Protein AF-A0A2G6FWQ9-F1 (afdb_monomer_lite)

Secondary structure (DSSP, 8-state):
-HHHHTT--HHHHHHHHHTT--SSHHHHHHHHHHHHHHHHHHHHHHHHHS--EEEEEEETTEEEEEEHHHHTTSS--TT-EEEEEEEEE-TT---S-BPPPEEESSSEEESTTSPPP-SS--EEEEEEEEESSS-BPPPEEEEEEGGGTEEEEEE-

Foldseek 3Di:
DLVVLLVDDLVNQLVVLVVVVDPDVVVSVVSSVVSVVVSLVSNVVVCQQPFQWDPWAQDPQKIATDRSCCVSVVDVLPPKKKKKWKFFAAPVRDGDDIDDIDIDSHRMDRRVPPDDYDPRRQKMKMWMWMDDPPDTHDIKIWIARVVVSDTDDIDD

pLDDT: mean 92.95, std 4.21, range [68.44, 97.94]

Radius of gyration: 19.63 Å; chains: 1; bounding box: 46×33×55 Å

Structure (mmCIF, N/CA/C/O backbone):
data_AF-A0A2G6FWQ9-F1
#
_entry.id   AF-A0A2G6FWQ9-F1
#
loop_
_atom_site.group_PDB
_atom_site.id
_atom_site.type_symbol
_atom_site.label_atom_id
_atom_site.label_alt_id
_atom_site.label_comp_id
_atom_site.label_asym_id
_atom_site.label_entity_id
_atom_site.label_seq_id
_atom_site.pdbx_PDB_ins_code
_atom_site.Cartn_x
_atom_site.Cartn_y
_atom_site.Cartn_z
_atom_site.occupancy
_atom_site.B_iso_or_equiv
_atom_site.auth_seq_id
_atom_site.auth_comp_id
_atom_site.auth_asym_id
_atom_site.auth_atom_id
_atom_site.pdbx_PDB_model_num
ATOM 1 N N . ALA A 1 1 ? 2.096 -5.400 12.001 1.00 68.44 1 ALA A N 1
ATOM 2 C CA . ALA A 1 1 ? 1.196 -4.867 13.048 1.00 68.44 1 ALA A CA 1
ATOM 3 C C . ALA A 1 1 ? 0.330 -3.696 12.561 1.00 68.44 1 ALA A C 1
ATOM 5 O O . ALA A 1 1 ? -0.880 -3.857 12.510 1.00 68.44 1 ALA A O 1
ATOM 6 N N . ALA A 1 2 ? 0.901 -2.556 12.139 1.00 83.94 2 ALA A N 1
ATOM 7 C CA . ALA A 1 2 ? 0.124 -1.350 11.791 1.00 83.94 2 ALA A CA 1
ATOM 8 C C . ALA A 1 2 ? -0.962 -1.547 10.713 1.00 83.94 2 ALA A C 1
ATOM 10 O O . ALA A 1 2 ? -2.038 -0.975 10.819 1.00 83.94 2 ALA A O 1
ATOM 11 N N . LYS A 1 3 ? -0.729 -2.407 9.716 1.00 85.06 3 LYS A N 1
ATOM 12 C CA . LYS A 1 3 ? -1.744 -2.738 8.699 1.00 85.06 3 LYS A CA 1
ATOM 13 C C . LYS A 1 3 ? -2.969 -3.440 9.262 1.00 85.06 3 LYS A C 1
ATOM 15 O O . LYS A 1 3 ? -4.073 -3.118 8.857 1.00 85.06 3 LYS A O 1
ATOM 20 N N . VAL A 1 4 ? -2.759 -4.376 10.186 1.00 87.56 4 VAL A N 1
ATOM 21 C CA . VAL A 1 4 ? -3.851 -5.080 10.868 1.00 87.56 4 VAL A CA 1
ATOM 22 C C . VAL A 1 4 ? -4.639 -4.076 11.700 1.00 87.56 4 VAL A C 1
ATOM 24 O O . VAL A 1 4 ? -5.855 -4.018 11.598 1.00 87.56 4 VAL A O 1
ATOM 27 N N . LEU A 1 5 ? -3.942 -3.202 12.436 1.00 87.94 5 LEU A N 1
ATOM 28 C CA . LEU A 1 5 ? -4.596 -2.118 13.168 1.00 87.94 5 LEU A CA 1
ATOM 29 C C . LEU A 1 5 ? -5.425 -1.233 12.233 1.00 87.94 5 LEU A C 1
ATOM 31 O O . LEU A 1 5 ? -6.577 -0.977 12.539 1.00 87.94 5 LEU A O 1
ATOM 35 N N . ALA A 1 6 ? -4.894 -0.828 11.079 1.00 89.25 6 ALA A N 1
ATOM 36 C CA . ALA A 1 6 ? -5.590 0.023 10.111 1.00 89.25 6 ALA A CA 1
ATOM 37 C C . ALA A 1 6 ? -6.832 -0.622 9.454 1.00 89.25 6 ALA A C 1
ATOM 39 O O . ALA A 1 6 ? -7.574 0.074 8.763 1.00 89.25 6 ALA A O 1
ATOM 40 N N . GLN A 1 7 ? -7.058 -1.930 9.626 1.00 90.50 7 GLN A N 1
ATOM 41 C CA . GLN A 1 7 ? -8.245 -2.611 9.099 1.00 90.50 7 GLN A CA 1
ATOM 42 C C . GLN A 1 7 ? -9.472 -2.463 10.003 1.00 90.50 7 GLN A C 1
ATOM 44 O O . GLN A 1 7 ? -10.586 -2.542 9.490 1.00 90.50 7 GLN A O 1
ATOM 49 N N . PHE A 1 8 ? -9.290 -2.237 11.310 1.00 91.31 8 PHE A N 1
ATOM 50 C CA . PHE A 1 8 ? -10.415 -2.135 12.239 1.00 91.31 8 PHE A CA 1
ATOM 51 C C . PHE A 1 8 ? -11.197 -0.835 12.040 1.00 91.31 8 PHE A C 1
ATOM 53 O O . PHE A 1 8 ? -10.639 0.266 12.122 1.00 91.31 8 PHE A O 1
ATOM 60 N N . THR A 1 9 ? -12.501 -0.965 11.819 1.00 91.12 9 THR A N 1
ATOM 61 C CA . THR A 1 9 ? -13.431 0.165 11.734 1.00 91.12 9 THR A CA 1
ATOM 62 C C . THR A 1 9 ? -13.928 0.575 13.117 1.00 91.12 9 THR A C 1
ATOM 64 O O . THR A 1 9 ? -13.875 -0.205 14.069 1.00 91.12 9 THR A O 1
ATOM 67 N N . GLU A 1 10 ? -14.456 1.794 13.240 1.00 92.88 10 GLU A N 1
ATOM 68 C CA . GLU A 1 10 ? -15.089 2.237 14.487 1.00 92.88 10 GLU A CA 1
ATOM 69 C C . GLU A 1 10 ? -16.237 1.309 14.903 1.00 92.88 10 GLU A C 1
ATOM 71 O O . GLU A 1 10 ? -16.317 0.929 16.066 1.00 92.88 10 GLU A O 1
ATOM 76 N N . ALA A 1 11 ? -17.063 0.865 13.949 1.00 94.19 11 ALA A N 1
ATOM 77 C CA . ALA A 1 11 ? -18.150 -0.076 14.208 1.00 94.19 11 ALA A CA 1
ATOM 78 C C . ALA A 1 11 ? -17.643 -1.418 14.765 1.00 94.19 11 ALA A C 1
ATOM 80 O O . ALA A 1 11 ? -18.231 -1.957 15.696 1.00 94.19 11 ALA A O 1
ATOM 81 N N . GLN A 1 12 ? -16.524 -1.937 14.248 1.00 95.69 12 GLN A N 1
ATOM 82 C CA . GLN A 1 12 ? -15.907 -3.161 14.772 1.00 95.69 12 GLN A CA 1
ATOM 83 C C . GLN A 1 12 ? -15.329 -2.956 16.175 1.00 95.69 12 GLN A C 1
ATOM 85 O O . GLN A 1 12 ? -15.485 -3.821 17.034 1.00 95.69 12 GLN A O 1
ATOM 90 N N . ILE A 1 13 ? -14.687 -1.809 16.424 1.00 95.44 13 ILE A N 1
ATOM 91 C CA . ILE A 1 13 ? -14.176 -1.454 17.754 1.00 95.44 13 ILE A CA 1
ATOM 92 C C . ILE A 1 13 ? -15.337 -1.344 18.747 1.00 95.44 13 ILE A C 1
ATOM 94 O O . ILE A 1 13 ? -15.265 -1.917 19.830 1.00 95.44 13 ILE A O 1
ATOM 98 N N . ARG A 1 14 ? -16.423 -0.662 18.370 1.00 95.94 14 ARG A N 1
ATOM 99 C CA . ARG A 1 14 ? -17.632 -0.526 19.187 1.00 95.94 14 ARG A CA 1
ATOM 100 C C . ARG A 1 14 ? -18.260 -1.878 19.496 1.00 95.94 14 ARG A C 1
ATOM 102 O O . ARG A 1 14 ? -18.435 -2.183 20.670 1.00 95.94 14 ARG A O 1
ATOM 109 N N . ALA A 1 15 ? -18.482 -2.713 18.483 1.00 96.31 15 ALA A N 1
ATOM 110 C CA . ALA A 1 15 ? -19.036 -4.051 18.671 1.00 96.31 15 ALA A CA 1
ATOM 111 C C . ALA A 1 15 ? -18.192 -4.898 19.639 1.00 96.31 15 ALA A C 1
ATOM 113 O O . ALA A 1 15 ? -18.743 -5.602 20.482 1.00 96.31 15 ALA A O 1
ATOM 114 N N . ALA A 1 16 ? -16.857 -4.806 19.562 1.00 95.88 16 ALA A N 1
ATOM 115 C CA . ALA A 1 16 ? -15.957 -5.500 20.481 1.00 95.88 16 ALA A CA 1
ATOM 116 C C . ALA A 1 16 ? -16.052 -4.968 21.923 1.00 95.88 16 ALA A C 1
ATOM 118 O O . ALA A 1 16 ? -16.059 -5.758 22.864 1.00 95.88 16 ALA A O 1
ATOM 119 N N . VAL A 1 17 ? -16.153 -3.647 22.109 1.00 96.31 17 VAL A N 1
ATOM 120 C CA . VAL A 1 17 ? -16.316 -3.023 23.436 1.00 96.31 17 VAL A CA 1
ATOM 121 C C . VAL A 1 17 ? -17.675 -3.373 24.052 1.00 96.31 17 VAL A C 1
ATOM 123 O O . VAL A 1 17 ? -17.750 -3.645 25.249 1.00 96.31 17 VAL A O 1
ATOM 126 N N . GLU A 1 18 ? -18.740 -3.427 23.252 1.00 95.62 18 GLU A N 1
ATOM 127 C CA . GLU A 1 18 ? -20.092 -3.789 23.702 1.00 95.62 18 GLU A CA 1
ATOM 128 C C . GLU A 1 18 ? -20.169 -5.218 24.264 1.00 95.62 18 GLU A C 1
ATOM 130 O O . GLU A 1 18 ? -20.919 -5.465 25.211 1.00 95.62 18 GLU A O 1
ATOM 135 N N . GLN A 1 19 ? -19.330 -6.146 23.784 1.00 96.56 19 GLN A N 1
ATOM 136 C CA . GLN A 1 19 ? -19.227 -7.493 24.370 1.00 96.56 19 GLN A CA 1
ATOM 137 C C . GLN A 1 19 ? -18.745 -7.486 25.829 1.00 96.56 19 GLN A C 1
ATOM 139 O O . GLN A 1 19 ? -18.983 -8.452 26.551 1.00 96.56 19 GLN A O 1
ATOM 144 N N . GLY A 1 20 ? -18.114 -6.399 26.286 1.00 94.12 20 GLY A N 1
ATOM 145 C CA . GLY A 1 20 ? -17.716 -6.209 27.680 1.00 94.12 20 GLY A CA 1
ATOM 146 C C . GLY A 1 20 ? -18.885 -6.000 28.648 1.00 94.12 20 GLY A C 1
ATOM 147 O O . GLY A 1 20 ? -18.665 -6.041 29.855 1.00 94.12 20 GLY A O 1
ATOM 148 N N . ARG A 1 21 ? -20.117 -5.797 28.143 1.00 93.56 21 ARG A N 1
ATOM 149 C CA . ARG A 1 21 ? -21.358 -5.650 28.934 1.00 93.56 21 ARG A CA 1
ATOM 150 C C . ARG A 1 21 ? -21.228 -4.650 30.094 1.00 93.56 21 ARG A C 1
ATOM 152 O O . ARG A 1 21 ? -21.663 -4.915 31.214 1.00 93.56 21 ARG A O 1
ATOM 159 N N . TYR A 1 22 ? -20.611 -3.500 29.822 1.00 92.88 22 TYR A N 1
ATOM 160 C CA . TYR A 1 22 ? -20.498 -2.410 30.791 1.00 92.88 22 TYR A CA 1
ATOM 161 C C . TYR A 1 22 ? -21.887 -1.914 31.213 1.00 92.88 22 TYR A C 1
ATOM 163 O O . TYR A 1 22 ? -22.766 -1.743 30.373 1.00 92.88 22 TYR A O 1
ATOM 171 N N . GLN A 1 23 ? -22.076 -1.663 32.511 1.00 92.62 23 GLN A N 1
ATOM 172 C CA . GLN A 1 23 ? -23.351 -1.167 33.044 1.00 92.62 23 GLN A CA 1
ATOM 173 C C . GLN A 1 23 ? -23.617 0.293 32.657 1.00 92.62 23 GLN A C 1
ATOM 175 O O . GLN A 1 23 ? -24.758 0.665 32.399 1.00 92.62 23 GLN A O 1
ATOM 180 N N . ASP A 1 24 ? -22.565 1.117 32.608 1.00 94.50 24 ASP A N 1
ATOM 181 C CA . ASP A 1 24 ? -22.658 2.510 32.177 1.00 94.50 24 ASP A CA 1
ATOM 182 C C . ASP A 1 24 ? -22.389 2.614 30.662 1.00 94.50 24 ASP A C 1
ATOM 184 O O . ASP A 1 24 ? -21.258 2.355 30.230 1.00 94.50 24 ASP A O 1
ATOM 188 N N . PRO A 1 25 ? -23.367 3.035 29.837 1.00 90.56 25 PRO A N 1
ATOM 189 C CA . PRO A 1 25 ? -23.155 3.223 28.401 1.00 90.56 25 PRO A CA 1
ATOM 190 C C . PRO A 1 25 ? -22.073 4.270 28.086 1.00 90.56 25 PRO A C 1
ATOM 192 O O . PRO A 1 25 ? -21.398 4.170 27.061 1.00 90.56 25 PRO A O 1
ATOM 195 N N . ARG A 1 26 ? -21.815 5.227 28.988 1.00 95.38 26 ARG A N 1
ATOM 196 C CA . ARG A 1 26 ? -20.741 6.222 28.822 1.00 95.38 26 ARG A CA 1
ATOM 197 C C . ARG A 1 26 ? -19.352 5.582 28.837 1.00 95.38 26 ARG A C 1
ATOM 199 O O . ARG A 1 26 ? -18.426 6.121 28.226 1.00 95.38 26 ARG A O 1
ATOM 206 N N . ALA A 1 27 ? -19.195 4.433 29.500 1.00 96.00 27 ALA A N 1
ATOM 207 C CA . ALA A 1 27 ? -17.948 3.674 29.489 1.00 96.00 27 ALA A CA 1
ATOM 208 C C . ALA A 1 27 ? -17.648 3.116 28.090 1.00 96.00 27 ALA A C 1
ATOM 210 O O . ALA A 1 27 ? -16.501 3.183 27.643 1.00 96.00 27 ALA A O 1
ATOM 211 N N . VAL A 1 28 ? -18.674 2.639 27.371 1.00 96.00 28 VAL A N 1
ATOM 212 C CA . VAL A 1 28 ? -18.538 2.159 25.986 1.00 96.00 28 VAL A CA 1
ATOM 213 C C . VAL A 1 28 ? -18.033 3.287 25.092 1.00 96.00 28 VAL A C 1
ATOM 215 O O . VAL A 1 28 ? -17.012 3.129 24.423 1.00 96.00 28 VAL A O 1
ATOM 218 N N . ASP A 1 29 ? -18.674 4.456 25.138 1.00 95.38 29 ASP A N 1
ATOM 219 C CA . ASP A 1 29 ? -18.282 5.599 24.307 1.00 95.38 29 ASP A CA 1
ATOM 220 C C . ASP A 1 29 ? -16.871 6.104 24.626 1.00 95.38 29 ASP A C 1
ATOM 222 O O . ASP A 1 29 ? -16.081 6.394 23.721 1.00 95.38 29 ASP A O 1
ATOM 226 N N . TYR A 1 30 ? -16.518 6.165 25.914 1.00 97.12 30 TYR A N 1
ATOM 227 C CA . TYR A 1 30 ? -15.169 6.526 26.340 1.00 97.12 30 TYR A CA 1
ATOM 228 C C . TYR A 1 30 ? -14.116 5.558 25.785 1.00 97.12 30 TYR A C 1
ATOM 230 O O . TYR A 1 30 ? -13.088 6.000 25.257 1.00 97.12 30 TYR A O 1
ATOM 238 N N . LEU A 1 31 ? -14.359 4.249 25.887 1.00 97.44 31 LEU A N 1
ATOM 239 C CA . LEU A 1 31 ? -13.437 3.220 25.412 1.00 97.44 31 LEU A CA 1
ATOM 240 C C . LEU A 1 31 ? -13.310 3.231 23.891 1.00 97.44 31 LEU A C 1
ATOM 242 O O . LEU A 1 31 ? -12.186 3.222 23.393 1.00 97.44 31 LEU A O 1
ATOM 246 N N . VAL A 1 32 ? -14.421 3.328 23.155 1.00 97.44 32 VAL A N 1
ATOM 247 C CA . VAL A 1 32 ? -14.412 3.413 21.686 1.00 97.44 32 VAL A CA 1
ATOM 248 C C . VAL A 1 32 ? -13.578 4.603 21.228 1.00 97.44 32 VAL A C 1
ATOM 250 O O . VAL A 1 32 ? -12.635 4.431 20.453 1.00 97.44 32 VAL A O 1
ATOM 253 N N . ARG A 1 33 ? -13.839 5.795 21.780 1.00 96.94 33 ARG A N 1
ATOM 254 C CA . ARG A 1 33 ? -13.068 7.007 21.468 1.00 96.94 33 ARG A CA 1
ATOM 255 C C . ARG A 1 33 ? -11.583 6.840 21.791 1.00 96.94 33 ARG A C 1
ATOM 257 O O . ARG A 1 33 ? -10.725 7.237 21.004 1.00 96.94 33 ARG A O 1
ATOM 264 N N . THR A 1 34 ? -11.264 6.243 22.938 1.00 97.38 34 THR A N 1
ATOM 265 C CA . THR A 1 34 ? -9.877 6.060 23.390 1.00 97.38 34 THR A CA 1
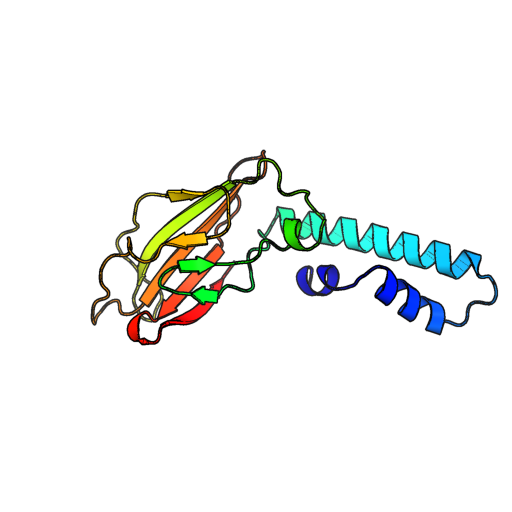ATOM 266 C C . THR A 1 34 ? -9.120 5.069 22.507 1.00 97.38 34 THR A C 1
ATOM 268 O O . THR A 1 34 ? -7.999 5.351 22.077 1.00 97.38 34 THR A O 1
ATOM 271 N N . LEU A 1 35 ? -9.725 3.921 22.198 1.00 96.50 35 LEU A N 1
ATOM 272 C CA . LEU A 1 35 ? -9.143 2.907 21.321 1.00 96.50 35 LEU A CA 1
ATOM 273 C C . LEU A 1 35 ? -8.961 3.450 19.907 1.00 96.50 35 LEU A C 1
ATOM 275 O O . LEU A 1 35 ? -7.886 3.276 19.330 1.00 96.50 35 LEU A O 1
ATOM 279 N N . ARG A 1 36 ? -9.953 4.181 19.387 1.00 94.44 36 ARG A N 1
ATOM 280 C CA . ARG A 1 36 ? -9.864 4.815 18.073 1.00 94.44 36 ARG A CA 1
ATOM 281 C C . ARG A 1 36 ? -8.740 5.847 18.014 1.00 94.44 36 ARG A C 1
ATOM 283 O O . ARG A 1 36 ? -7.888 5.774 17.131 1.00 94.44 36 ARG A O 1
ATOM 290 N N . GLY A 1 37 ? -8.658 6.738 19.002 1.00 94.12 37 GLY A N 1
ATOM 291 C CA . GLY A 1 37 ? -7.587 7.733 19.072 1.00 94.12 37 GLY A CA 1
ATOM 292 C C . GLY A 1 37 ? -6.192 7.103 19.182 1.00 94.12 37 GLY A C 1
ATOM 293 O O . GLY A 1 37 ? -5.236 7.580 18.569 1.00 94.12 37 GLY A O 1
ATOM 294 N N . ARG A 1 38 ? -6.047 5.995 19.923 1.00 95.06 38 ARG A N 1
ATOM 295 C CA . ARG A 1 38 ? -4.777 5.247 19.995 1.00 95.06 38 ARG A CA 1
ATOM 296 C C . ARG A 1 38 ? -4.438 4.565 18.673 1.00 95.06 38 ARG A C 1
ATOM 298 O O . ARG A 1 38 ? -3.289 4.634 18.240 1.00 95.06 38 ARG A O 1
ATOM 305 N N . GLN A 1 39 ? -5.418 3.933 18.036 1.00 94.25 39 GLN A N 1
ATOM 306 C CA . GLN A 1 39 ? -5.269 3.300 16.728 1.00 94.25 39 GLN A CA 1
ATOM 307 C C . GLN A 1 39 ? -4.789 4.317 15.686 1.00 94.25 39 GLN A C 1
ATOM 309 O O . GLN A 1 39 ? -3.799 4.063 15.006 1.00 94.25 39 GLN A O 1
ATOM 314 N N . GLU A 1 40 ? -5.432 5.484 15.597 1.00 92.56 40 GLU A N 1
ATOM 315 C CA . GLU A 1 40 ? -5.055 6.552 14.665 1.00 92.56 40 GLU A CA 1
ATOM 316 C C . GLU A 1 40 ? -3.616 7.022 14.864 1.00 92.56 40 GLU A C 1
ATOM 318 O O . GLU A 1 40 ? -2.854 7.096 13.897 1.00 92.56 40 GLU A O 1
ATOM 323 N N . LYS A 1 41 ? -3.212 7.271 16.115 1.00 92.56 41 LYS A N 1
ATOM 324 C CA . LYS A 1 41 ? -1.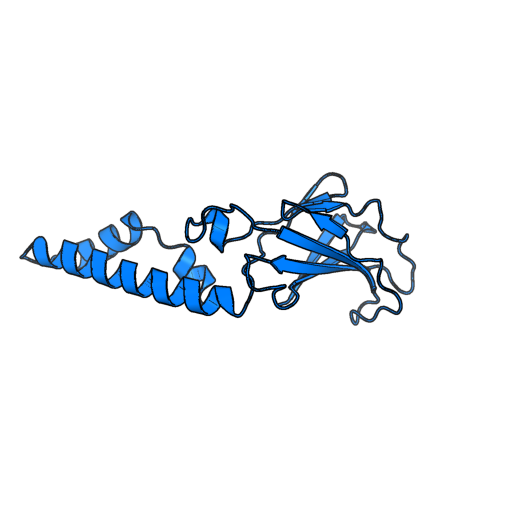836 7.667 16.446 1.00 92.56 41 LYS A CA 1
ATOM 325 C C . LYS A 1 41 ? -0.822 6.608 16.014 1.00 92.56 41 LYS A C 1
ATOM 327 O O . LYS A 1 41 ? 0.166 6.937 15.363 1.00 92.56 41 LYS A O 1
ATOM 332 N N . LEU A 1 42 ? -1.078 5.338 16.337 1.00 92.88 42 LEU A N 1
ATOM 333 C CA . LEU A 1 42 ? -0.178 4.236 15.991 1.00 92.88 42 LEU A CA 1
ATOM 334 C C . LEU A 1 42 ? -0.077 4.027 14.478 1.00 92.88 42 LEU A C 1
ATOM 336 O O . LEU A 1 42 ? 1.025 3.852 13.961 1.00 92.88 42 LEU A O 1
ATOM 340 N N . VAL A 1 43 ? -1.204 4.052 13.763 1.00 92.50 43 VAL A N 1
ATOM 341 C CA . VAL A 1 43 ? -1.222 3.863 12.307 1.00 92.50 43 VAL A CA 1
ATOM 342 C C . VAL A 1 43 ? -0.462 4.990 11.612 1.00 92.50 43 VAL A C 1
ATOM 344 O O . VAL A 1 43 ? 0.431 4.699 10.818 1.00 92.50 43 VAL A O 1
ATOM 347 N N . ARG A 1 44 ? -0.744 6.257 11.950 1.00 89.19 44 ARG A N 1
ATOM 348 C CA . ARG A 1 44 ? -0.042 7.416 11.370 1.00 89.19 44 ARG A CA 1
ATOM 349 C C . ARG A 1 44 ? 1.462 7.355 11.630 1.00 89.19 44 ARG A C 1
ATOM 351 O O . ARG A 1 44 ? 2.241 7.505 10.695 1.00 89.19 44 ARG A O 1
ATOM 358 N N . TYR A 1 45 ? 1.863 7.074 12.870 1.00 90.50 45 TYR A N 1
ATOM 359 C CA . TYR A 1 45 ? 3.274 6.994 13.249 1.00 90.50 45 TYR A CA 1
ATOM 360 C C . TYR A 1 45 ? 4.038 5.920 12.461 1.00 90.50 45 TYR A C 1
ATOM 362 O O . TYR A 1 45 ? 5.121 6.179 11.936 1.00 90.50 45 TYR A O 1
ATOM 370 N N . TRP A 1 46 ? 3.475 4.716 12.342 1.00 90.25 46 TRP A N 1
ATOM 371 C CA . TRP A 1 46 ? 4.138 3.627 11.624 1.00 90.25 46 TRP A CA 1
ATOM 372 C C . TRP A 1 46 ? 4.121 3.817 10.105 1.00 90.25 46 TRP A C 1
ATOM 374 O O . TRP A 1 46 ? 5.114 3.517 9.445 1.00 90.25 46 TRP A O 1
ATOM 384 N N . PHE A 1 47 ? 3.025 4.329 9.539 1.00 89.88 47 PHE A N 1
ATOM 385 C CA . PHE A 1 47 ? 2.920 4.559 8.094 1.00 89.88 47 PHE A CA 1
ATOM 386 C C . PHE A 1 47 ? 3.750 5.754 7.607 1.00 89.88 47 PHE A C 1
ATOM 388 O O . PHE A 1 47 ? 4.100 5.801 6.428 1.00 89.88 47 PHE A O 1
ATOM 395 N N . ALA A 1 48 ? 4.113 6.685 8.495 1.00 84.19 48 ALA A N 1
ATOM 396 C CA . ALA A 1 48 ? 5.096 7.726 8.196 1.00 84.19 48 ALA A CA 1
ATOM 397 C C . ALA A 1 48 ? 6.509 7.150 7.989 1.00 84.19 48 ALA A C 1
ATOM 399 O O . ALA A 1 48 ? 7.270 7.654 7.169 1.00 84.19 48 ALA A O 1
ATOM 400 N N . GLN A 1 49 ? 6.856 6.072 8.696 1.00 86.88 49 GLN A N 1
ATOM 401 C CA . GLN A 1 49 ? 8.179 5.445 8.600 1.00 86.88 49 GLN A CA 1
ATOM 402 C C . GLN A 1 49 ? 8.275 4.432 7.461 1.00 86.88 49 GLN A C 1
ATOM 404 O O . GLN A 1 49 ? 9.298 4.348 6.780 1.00 86.88 49 GLN A O 1
ATOM 409 N N . VAL A 1 50 ? 7.211 3.649 7.267 1.00 88.94 50 VAL A N 1
ATOM 410 C CA . VAL A 1 50 ? 7.129 2.631 6.221 1.00 88.94 50 VAL A CA 1
ATOM 411 C C . VAL A 1 50 ? 5.909 2.933 5.356 1.00 88.94 50 VAL A C 1
ATOM 413 O O . VAL A 1 50 ? 4.780 2.744 5.820 1.00 88.94 50 VAL A O 1
ATOM 416 N N . PRO A 1 51 ? 6.102 3.387 4.105 1.00 91.75 51 PRO A N 1
ATOM 417 C CA . PRO A 1 51 ? 4.994 3.763 3.241 1.00 91.75 51 PRO A CA 1
ATOM 418 C C . PRO A 1 51 ? 4.070 2.556 3.012 1.00 91.75 51 PRO A C 1
ATOM 420 O O . PRO A 1 51 ? 4.518 1.484 2.587 1.00 91.75 51 PRO A O 1
ATOM 423 N N . PRO A 1 52 ? 2.764 2.689 3.289 1.00 93.94 52 PRO A N 1
ATOM 424 C CA . PRO A 1 52 ? 1.856 1.554 3.322 1.00 93.94 52 PRO A CA 1
ATOM 425 C C . PRO A 1 52 ? 1.274 1.263 1.932 1.00 93.94 52 PRO A C 1
ATOM 427 O O . PRO A 1 52 ? 0.060 1.177 1.767 1.00 93.94 52 PRO A O 1
ATOM 430 N N . LEU A 1 53 ? 2.152 1.125 0.934 1.00 95.75 53 LEU A N 1
ATOM 431 C CA . LEU A 1 53 ? 1.787 0.734 -0.428 1.00 95.75 53 LEU A CA 1
ATOM 432 C C . LEU A 1 53 ? 1.625 -0.794 -0.465 1.00 95.75 53 LEU A C 1
ATOM 434 O O . LEU A 1 53 ? 2.531 -1.544 -0.061 1.00 95.75 53 LEU A O 1
ATOM 438 N N . ASP A 1 54 ? 0.443 -1.270 -0.848 1.00 94.25 54 ASP A N 1
ATOM 439 C CA . ASP A 1 54 ? 0.081 -2.686 -0.749 1.00 94.25 54 ASP A CA 1
ATOM 440 C C . ASP A 1 54 ? -1.013 -3.110 -1.738 1.00 94.25 54 ASP A C 1
ATOM 442 O O . ASP A 1 54 ? -1.501 -2.299 -2.519 1.00 94.25 54 ASP A O 1
ATOM 446 N N . PHE A 1 55 ? -1.406 -4.388 -1.684 1.00 93.62 55 PHE A N 1
ATOM 447 C CA . PHE A 1 55 ? -2.483 -4.972 -2.497 1.00 93.62 55 PHE A CA 1
ATOM 448 C C . PHE A 1 55 ? -2.297 -4.735 -3.998 1.00 93.62 55 PHE A C 1
ATOM 450 O O . PHE A 1 55 ? -3.242 -4.418 -4.720 1.00 93.62 55 PHE A O 1
ATOM 457 N N . PHE A 1 56 ? -1.055 -4.883 -4.455 1.00 95.44 56 PHE A N 1
ATOM 458 C CA . PHE A 1 56 ? -0.704 -4.715 -5.853 1.00 95.44 56 PHE A CA 1
ATOM 459 C C . PHE A 1 56 ? -1.367 -5.776 -6.733 1.00 95.44 56 PHE A C 1
ATOM 461 O O . PHE A 1 56 ? -1.402 -6.959 -6.393 1.00 95.44 56 PHE A O 1
ATOM 468 N N . GLN A 1 57 ? -1.863 -5.340 -7.884 1.00 93.44 57 GLN A N 1
ATOM 469 C CA . GLN A 1 57 ? -2.485 -6.171 -8.904 1.00 93.44 57 GLN A CA 1
ATOM 470 C C . GLN A 1 57 ? -1.937 -5.773 -10.268 1.00 93.44 57 GLN A C 1
ATOM 472 O O . GLN A 1 57 ? -1.849 -4.586 -10.581 1.00 93.44 57 GLN A O 1
ATOM 477 N N . LEU A 1 58 ? -1.590 -6.767 -11.083 1.00 92.25 58 LEU A N 1
ATOM 478 C CA . LEU A 1 58 ? -1.243 -6.545 -12.478 1.00 92.25 58 LEU A CA 1
ATOM 479 C C . LEU A 1 58 ? -2.514 -6.632 -13.327 1.00 92.25 58 LEU A C 1
ATOM 481 O O . LEU A 1 58 ? -3.217 -7.640 -13.271 1.00 92.25 58 LEU A O 1
ATOM 485 N N . ARG A 1 59 ? -2.811 -5.581 -14.092 1.00 90.00 59 ARG A N 1
ATOM 486 C CA . ARG A 1 59 ? -3.938 -5.524 -15.032 1.00 90.00 59 ARG A CA 1
ATOM 487 C C . ARG A 1 59 ? -3.473 -4.870 -16.325 1.00 90.00 59 ARG A C 1
ATOM 489 O O . ARG A 1 59 ? -2.965 -3.757 -16.277 1.00 90.00 59 ARG A O 1
ATOM 496 N N . ASP A 1 60 ? -3.602 -5.568 -17.449 1.00 89.00 60 ASP A N 1
ATOM 497 C CA . ASP A 1 60 ? -3.320 -5.031 -18.791 1.00 89.00 60 ASP A CA 1
ATOM 498 C C . ASP A 1 60 ? -1.943 -4.347 -18.926 1.00 89.00 60 ASP A C 1
ATOM 500 O O . ASP A 1 60 ? -1.801 -3.277 -19.515 1.00 89.00 60 ASP A O 1
ATOM 504 N N . GLY A 1 61 ? -0.907 -4.950 -18.330 1.00 90.19 61 GLY A N 1
ATOM 505 C CA . GLY A 1 61 ? 0.453 -4.398 -18.341 1.00 90.19 61 GLY A CA 1
ATOM 506 C C . GLY A 1 61 ? 0.672 -3.217 -17.390 1.00 90.19 61 GLY A C 1
ATOM 507 O O . GLY A 1 61 ? 1.730 -2.600 -17.430 1.00 90.19 61 GLY A O 1
ATOM 508 N N . VAL A 1 62 ? -0.283 -2.913 -16.511 1.00 94.06 62 VAL A N 1
ATOM 509 C CA . VAL A 1 62 ? -0.187 -1.861 -15.494 1.00 94.06 62 VAL A CA 1
ATOM 510 C C . VAL A 1 62 ? -0.250 -2.479 -14.101 1.00 94.06 62 VAL A C 1
ATOM 512 O O . VAL A 1 62 ? -1.189 -3.196 -13.753 1.00 94.06 62 VAL A O 1
ATOM 515 N N . LEU A 1 63 ? 0.750 -2.186 -13.273 1.00 95.56 63 LEU A N 1
ATOM 516 C CA . LEU A 1 63 ? 0.738 -2.536 -11.859 1.00 95.56 63 LEU A CA 1
ATOM 517 C C . LEU A 1 63 ? -0.012 -1.453 -11.082 1.00 95.56 63 LEU A C 1
ATOM 519 O O . LEU A 1 63 ? 0.439 -0.312 -11.018 1.00 95.56 63 LEU A O 1
ATOM 523 N N . VAL A 1 64 ? -1.136 -1.806 -10.469 1.00 95.88 64 VAL A N 1
ATOM 524 C CA . VAL A 1 64 ? -1.947 -0.900 -9.644 1.00 95.88 64 VAL A CA 1
ATOM 525 C C . VAL A 1 64 ? -1.871 -1.351 -8.195 1.00 95.88 64 VAL A C 1
ATOM 527 O O . VAL A 1 64 ? -1.991 -2.542 -7.923 1.00 95.88 64 VAL A O 1
ATOM 530 N N . GLY A 1 65 ? -1.676 -0.423 -7.261 1.00 95.62 65 GLY A N 1
ATOM 531 C CA . GLY A 1 65 ? -1.667 -0.712 -5.826 1.00 95.62 65 GLY A CA 1
ATOM 532 C C . GLY A 1 65 ? -2.649 0.148 -5.041 1.00 95.62 65 GLY A C 1
ATOM 533 O O . GLY A 1 65 ? -3.299 1.043 -5.578 1.00 95.62 65 GLY A O 1
ATOM 534 N N . GLN A 1 66 ? -2.709 -0.096 -3.735 1.00 96.06 66 GLN A N 1
ATOM 535 C CA . GLN A 1 66 ? -3.424 0.731 -2.769 1.00 96.06 66 GLN A CA 1
ATOM 536 C C . GLN A 1 66 ? -2.441 1.435 -1.835 1.00 96.06 66 GLN A C 1
ATOM 538 O O . GLN A 1 66 ? -1.580 0.800 -1.224 1.00 96.06 66 GLN A O 1
ATOM 543 N N . ASP A 1 67 ? -2.608 2.746 -1.674 1.00 95.75 67 ASP A N 1
ATOM 544 C CA . ASP A 1 67 ? -2.023 3.479 -0.554 1.00 95.75 67 ASP A CA 1
ATOM 545 C C . ASP A 1 67 ? -2.979 3.372 0.635 1.00 95.75 67 ASP A C 1
ATOM 547 O O . ASP A 1 67 ? -4.068 3.952 0.619 1.00 95.75 67 ASP A O 1
ATOM 551 N N . LEU A 1 68 ? -2.608 2.604 1.661 1.00 94.44 68 LEU A N 1
ATOM 552 C CA . LEU A 1 68 ? -3.500 2.362 2.797 1.00 94.44 68 LEU A CA 1
ATOM 553 C C . LEU A 1 68 ? -3.672 3.576 3.703 1.00 94.44 68 LEU A C 1
ATOM 555 O O . LEU A 1 68 ? -4.640 3.609 4.456 1.00 94.44 68 LEU A O 1
ATOM 559 N N . LEU A 1 69 ? -2.780 4.568 3.646 1.00 92.88 69 LEU A N 1
ATOM 560 C CA . LEU A 1 69 ? -2.983 5.811 4.386 1.00 92.88 69 LEU A CA 1
ATOM 561 C C . LEU A 1 69 ? -4.182 6.570 3.796 1.00 92.88 69 LEU A C 1
ATOM 563 O O . LEU A 1 69 ? -5.042 7.033 4.541 1.00 92.88 69 LEU A O 1
ATOM 567 N N . VAL A 1 70 ? -4.265 6.620 2.463 1.00 93.75 70 VAL A N 1
ATOM 568 C CA . VAL A 1 70 ? -5.349 7.284 1.721 1.00 93.75 70 VAL A CA 1
ATOM 569 C C . VAL A 1 70 ? -6.621 6.437 1.732 1.00 93.75 70 VAL A C 1
ATOM 571 O O . VAL A 1 70 ? -7.673 6.881 2.173 1.00 93.75 70 VAL A O 1
ATOM 574 N N . THR A 1 71 ? -6.514 5.165 1.342 1.00 93.44 71 THR A N 1
ATOM 575 C CA . THR A 1 71 ? -7.663 4.249 1.194 1.00 93.44 71 THR A CA 1
ATOM 576 C C . THR A 1 71 ? -8.416 4.028 2.511 1.00 93.44 71 THR A C 1
ATOM 578 O O . THR A 1 71 ? -9.600 3.708 2.503 1.00 93.44 71 THR A O 1
ATOM 581 N N . ARG A 1 72 ? -7.744 4.181 3.661 1.00 90.69 72 ARG A N 1
ATOM 582 C CA . ARG A 1 72 ? -8.352 4.023 4.995 1.00 90.69 72 ARG A CA 1
ATOM 583 C C . ARG A 1 72 ? -8.720 5.355 5.661 1.00 90.69 72 ARG A C 1
ATOM 585 O O . ARG A 1 72 ? -9.107 5.347 6.826 1.00 90.69 72 ARG A O 1
ATOM 592 N N . GLY A 1 73 ? -8.591 6.479 4.953 1.00 90.19 73 GLY A N 1
ATOM 593 C CA . GLY A 1 73 ? -8.997 7.800 5.440 1.00 90.19 73 GLY A CA 1
ATOM 594 C C . GLY A 1 73 ? -8.064 8.426 6.482 1.00 90.19 73 GLY A C 1
ATOM 595 O O . GLY A 1 73 ? -8.449 9.378 7.154 1.00 90.19 73 GLY A O 1
ATOM 596 N N . TYR A 1 74 ? -6.832 7.929 6.637 1.00 90.00 74 TYR A N 1
ATOM 597 C CA . TYR A 1 74 ? -5.819 8.595 7.469 1.00 90.00 74 TYR A CA 1
ATOM 598 C C . TYR A 1 74 ? -5.167 9.784 6.740 1.00 90.00 74 TYR A C 1
ATOM 600 O O . TYR A 1 74 ? -4.475 10.590 7.363 1.00 90.00 74 TYR A O 1
ATOM 608 N N . HIS A 1 75 ? -5.388 9.911 5.435 1.00 91.44 75 HIS A N 1
ATOM 609 C CA . HIS A 1 75 ? -4.960 11.022 4.594 1.00 91.44 75 HIS A CA 1
ATOM 610 C C . HIS A 1 75 ? -6.000 11.229 3.488 1.00 91.44 75 HIS A C 1
ATOM 612 O O . HIS A 1 75 ? -6.554 10.251 2.991 1.00 91.44 75 HIS A O 1
ATOM 618 N N . ASP A 1 76 ? -6.271 12.472 3.101 1.00 92.06 76 ASP A N 1
ATOM 619 C CA . ASP A 1 76 ? -7.289 12.815 2.090 1.00 92.06 76 ASP A CA 1
ATOM 620 C C . ASP A 1 76 ? -6.849 12.511 0.643 1.00 92.06 76 ASP A C 1
ATOM 622 O O . ASP A 1 76 ? -7.662 12.423 -0.271 1.00 92.06 76 ASP A O 1
ATOM 626 N N . GLY A 1 77 ? -5.545 12.333 0.447 1.00 92.44 77 GLY A N 1
ATOM 627 C CA . GLY A 1 77 ? -4.929 12.009 -0.839 1.00 92.44 77 GLY A CA 1
ATOM 628 C C . GLY A 1 77 ? -4.534 13.246 -1.642 1.00 92.44 77 GLY A C 1
ATOM 629 O O . GLY A 1 77 ? -3.867 13.110 -2.667 1.00 92.44 77 GLY A O 1
ATOM 630 N N . GLN A 1 78 ? -4.876 14.446 -1.171 1.00 93.69 78 GLN A N 1
ATOM 631 C CA . GLN A 1 78 ? -4.486 15.679 -1.836 1.00 93.69 78 GLN A CA 1
ATOM 632 C C . GLN A 1 78 ? -2.976 15.894 -1.732 1.00 93.69 78 GLN A C 1
ATOM 634 O O . GLN A 1 78 ? -2.349 15.607 -0.715 1.00 93.69 78 GLN A O 1
ATOM 639 N N . GLY A 1 79 ? -2.370 16.347 -2.831 1.00 93.44 79 GLY A N 1
ATOM 640 C CA . GLY A 1 79 ? -0.927 16.593 -2.905 1.00 93.44 79 GLY A CA 1
ATOM 641 C C . GLY A 1 79 ? -0.042 15.341 -2.841 1.00 93.44 79 GLY A C 1
ATOM 642 O O . GLY A 1 79 ? 1.182 15.473 -2.914 1.00 93.44 79 GLY A O 1
ATOM 643 N N . VAL A 1 80 ? -0.617 14.135 -2.745 1.00 96.38 80 VAL A N 1
ATOM 644 C CA . VAL A 1 80 ? 0.161 12.893 -2.738 1.00 96.38 80 VAL A CA 1
ATOM 645 C C . VAL A 1 80 ? 0.717 12.633 -4.133 1.00 96.38 80 VAL A C 1
ATOM 647 O O . VAL A 1 80 ? -0.013 12.598 -5.123 1.00 96.38 80 VAL A O 1
ATOM 650 N N . ARG A 1 81 ? 2.031 12.429 -4.207 1.00 97.50 81 ARG A N 1
ATOM 651 C CA . ARG A 1 81 ? 2.738 12.063 -5.435 1.00 97.50 81 ARG A CA 1
ATOM 652 C C . ARG A 1 81 ? 3.418 10.723 -5.263 1.00 97.50 81 ARG A C 1
ATOM 654 O O . ARG A 1 81 ? 3.954 10.419 -4.201 1.00 97.50 81 ARG A O 1
ATOM 661 N N . TYR A 1 82 ? 3.437 9.944 -6.326 1.00 97.94 82 TYR A N 1
ATOM 662 C CA . TYR A 1 82 ? 4.129 8.671 -6.404 1.00 97.94 82 TYR A CA 1
ATOM 663 C C . TYR A 1 82 ? 5.229 8.782 -7.443 1.00 97.94 82 TYR A C 1
ATOM 665 O O . TYR A 1 82 ? 5.098 9.525 -8.412 1.00 97.94 82 TYR A O 1
ATOM 673 N N . ARG A 1 83 ? 6.300 8.022 -7.261 1.00 97.81 83 ARG A N 1
ATOM 674 C CA . ARG A 1 83 ? 7.271 7.792 -8.322 1.00 97.81 83 ARG A CA 1
ATOM 675 C C . ARG A 1 83 ? 7.657 6.339 -8.375 1.00 97.81 83 ARG A C 1
ATOM 677 O O . ARG A 1 83 ? 7.643 5.656 -7.349 1.00 97.81 83 ARG A O 1
ATOM 684 N N . SER A 1 84 ? 8.008 5.880 -9.563 1.00 97.81 84 SER A N 1
ATOM 685 C CA . SER A 1 84 ? 8.441 4.510 -9.777 1.00 97.81 84 SER A CA 1
ATOM 686 C C . SER A 1 84 ? 9.563 4.407 -10.794 1.00 97.81 84 SER A C 1
ATOM 688 O O . SER A 1 84 ? 9.729 5.286 -11.637 1.00 97.81 84 SER A O 1
ATOM 690 N N . ARG A 1 85 ? 10.347 3.339 -10.706 1.00 96.88 85 ARG A N 1
ATOM 691 C CA . ARG A 1 85 ? 11.321 2.954 -11.728 1.00 96.88 85 ARG A CA 1
ATOM 692 C C . ARG A 1 85 ? 11.449 1.442 -11.793 1.00 96.88 85 ARG A C 1
ATOM 694 O O . ARG A 1 85 ? 11.075 0.737 -10.855 1.00 96.88 85 ARG A O 1
ATOM 701 N N . LEU A 1 86 ? 11.967 0.966 -12.913 1.00 96.56 86 LEU A N 1
ATOM 702 C CA . LEU A 1 86 ? 11.959 -0.438 -13.293 1.00 96.56 86 LEU A CA 1
ATOM 703 C C . LEU A 1 86 ? 13.388 -0.953 -13.448 1.00 96.56 86 LEU A C 1
ATOM 705 O O . LEU A 1 86 ? 14.268 -0.217 -13.894 1.00 96.56 86 LEU A O 1
ATOM 709 N N . SER A 1 87 ? 13.615 -2.217 -13.111 1.00 95.69 87 SER A N 1
ATOM 710 C CA . SER A 1 87 ? 14.866 -2.918 -13.399 1.00 95.69 87 SER A CA 1
ATOM 711 C C . SER A 1 87 ? 14.594 -4.384 -13.701 1.00 95.69 87 SER A C 1
ATOM 713 O O . SER A 1 87 ? 13.717 -4.995 -13.088 1.00 95.69 87 SER A O 1
ATOM 715 N N . LEU A 1 88 ? 15.354 -4.949 -14.635 1.00 95.69 88 LEU A N 1
ATOM 716 C CA . LEU A 1 88 ? 15.413 -6.393 -14.815 1.00 95.69 88 LEU A CA 1
ATOM 717 C C . LEU A 1 88 ? 16.270 -6.997 -13.708 1.00 95.69 88 LEU A C 1
ATOM 719 O O . LEU A 1 88 ? 17.361 -6.498 -13.424 1.00 95.69 88 LEU A O 1
ATOM 723 N N . VAL A 1 89 ? 15.784 -8.075 -13.099 1.00 96.00 89 VAL A N 1
ATOM 724 C CA . VAL A 1 89 ? 16.500 -8.761 -12.026 1.00 96.00 89 VAL A CA 1
ATOM 725 C C . VAL A 1 89 ? 16.510 -10.273 -12.211 1.00 96.00 89 VAL A C 1
ATOM 727 O O . VAL A 1 89 ? 15.598 -10.859 -12.800 1.00 96.00 89 VAL A O 1
ATOM 730 N N . ASP A 1 90 ? 17.566 -10.902 -11.705 1.00 94.69 90 ASP A N 1
ATOM 731 C CA . ASP A 1 90 ? 17.673 -12.355 -11.602 1.00 94.69 90 ASP A CA 1
ATOM 732 C C . ASP A 1 90 ? 16.839 -12.916 -10.428 1.00 94.69 90 ASP A C 1
ATOM 734 O O . ASP A 1 90 ? 16.128 -12.190 -9.722 1.00 94.69 90 ASP A O 1
ATOM 738 N N . ALA A 1 91 ? 16.917 -14.232 -10.210 1.00 92.31 91 ALA A N 1
ATOM 739 C CA . ALA A 1 91 ? 16.225 -14.908 -9.110 1.00 92.31 91 ALA A CA 1
ATOM 740 C C . ALA A 1 91 ? 16.689 -14.444 -7.714 1.00 92.31 91 ALA A C 1
ATOM 742 O O . ALA A 1 91 ? 15.931 -14.541 -6.747 1.00 92.31 91 ALA A O 1
ATOM 743 N N . GLU A 1 92 ? 17.899 -13.890 -7.611 1.00 93.62 92 GLU A N 1
ATOM 744 C CA . GLU A 1 92 ? 18.455 -13.297 -6.393 1.00 93.62 92 GLU A CA 1
ATOM 745 C C . GLU A 1 92 ? 18.109 -11.805 -6.256 1.00 93.62 92 GLU A C 1
ATOM 747 O O . GLU A 1 92 ? 18.568 -11.143 -5.323 1.00 93.62 92 GLU A O 1
ATOM 752 N N . ARG A 1 93 ? 17.254 -11.277 -7.146 1.00 93.69 93 ARG A N 1
ATOM 753 C CA . ARG A 1 93 ? 16.813 -9.875 -7.208 1.00 93.69 93 ARG A CA 1
ATOM 754 C C . ARG A 1 93 ? 17.939 -8.897 -7.551 1.00 93.69 93 ARG A C 1
ATOM 756 O O . ARG A 1 93 ? 17.822 -7.706 -7.254 1.00 93.69 93 ARG A O 1
ATOM 763 N N . LYS A 1 94 ? 19.010 -9.368 -8.190 1.00 92.25 94 LYS A N 1
ATOM 764 C CA . LYS A 1 94 ? 20.124 -8.531 -8.638 1.00 92.25 94 LYS A CA 1
ATOM 765 C C . LYS A 1 94 ? 19.861 -8.022 -10.053 1.00 92.25 94 LYS A C 1
ATOM 767 O O . LYS A 1 94 ? 19.634 -8.790 -10.988 1.00 92.25 94 LYS A O 1
ATOM 772 N N . GLY A 1 95 ? 19.900 -6.702 -10.190 1.00 87.44 95 GLY A N 1
ATOM 773 C CA . GLY A 1 95 ? 19.783 -5.976 -11.452 1.00 87.44 95 GLY A CA 1
ATOM 774 C C . GLY A 1 95 ? 20.960 -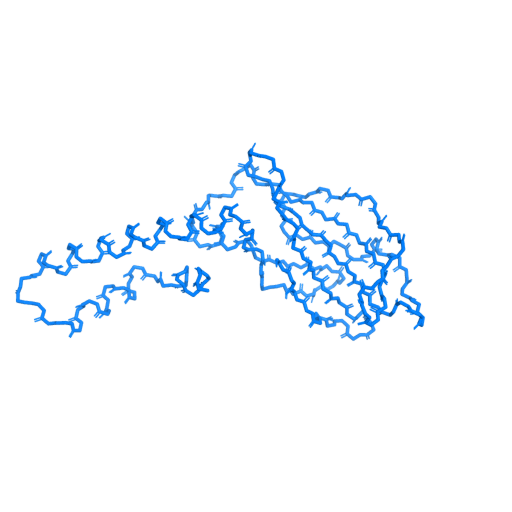5.028 -11.634 1.00 87.44 95 GLY A C 1
ATOM 775 O O . GLY A 1 95 ? 21.606 -4.638 -10.662 1.00 87.44 95 GLY A O 1
ATOM 776 N N . THR A 1 96 ? 21.250 -4.663 -12.879 1.00 75.19 96 THR A N 1
ATOM 777 C CA . THR A 1 96 ? 22.411 -3.824 -13.224 1.00 75.19 96 THR A CA 1
ATOM 778 C C . THR A 1 96 ? 22.024 -2.423 -13.682 1.00 75.19 96 THR A C 1
ATOM 780 O O . THR A 1 96 ? 22.834 -1.507 -13.569 1.00 75.19 96 THR A O 1
ATOM 783 N N . LEU A 1 97 ? 20.789 -2.228 -14.155 1.00 90.50 97 LEU A N 1
ATOM 784 C CA . LEU A 1 97 ? 20.323 -0.947 -14.674 1.00 90.50 97 LEU A CA 1
ATOM 785 C C . LEU A 1 97 ? 18.891 -0.659 -14.226 1.00 90.50 97 LEU A C 1
ATOM 787 O O . LEU A 1 97 ? 18.008 -1.511 -14.344 1.00 90.50 97 LEU A O 1
ATOM 791 N N . TRP A 1 98 ? 18.667 0.560 -13.750 1.00 94.94 98 TRP A N 1
ATOM 792 C CA . TRP A 1 98 ? 17.340 1.092 -13.466 1.00 94.94 98 TRP A CA 1
ATOM 793 C C . TRP A 1 98 ? 16.925 2.071 -14.560 1.00 94.94 98 TRP A C 1
ATOM 795 O O . TRP A 1 98 ? 17.748 2.854 -15.037 1.00 94.94 98 TRP A O 1
ATOM 805 N N . THR A 1 99 ? 15.641 2.082 -14.909 1.00 95.56 99 THR A N 1
ATOM 806 C CA . THR A 1 99 ? 15.067 3.176 -15.697 1.00 95.56 99 THR A CA 1
ATOM 807 C C . THR A 1 99 ? 15.135 4.491 -14.918 1.00 95.56 99 THR A C 1
ATOM 809 O O . THR A 1 99 ? 15.294 4.514 -13.691 1.00 95.56 99 THR A O 1
ATOM 812 N N . ALA A 1 100 ? 14.929 5.606 -15.621 1.00 95.50 100 ALA A N 1
ATOM 813 C CA . ALA A 1 100 ? 14.634 6.872 -14.965 1.00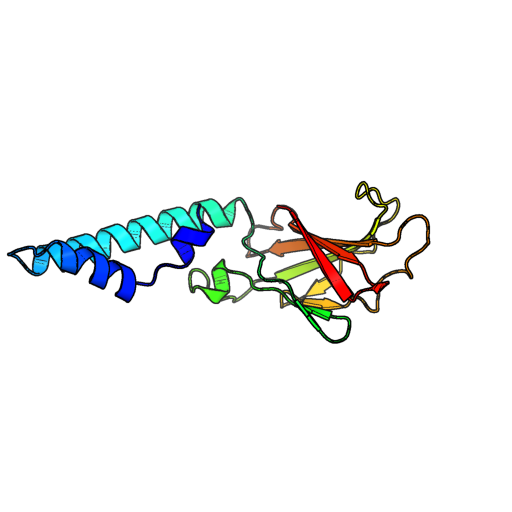 95.50 100 ALA A CA 1
ATOM 814 C C . ALA A 1 100 ? 13.382 6.751 -14.074 1.00 95.50 100 ALA A C 1
ATOM 816 O O . ALA A 1 100 ? 12.505 5.910 -14.310 1.00 95.50 100 ALA A O 1
ATOM 817 N N . TRP A 1 101 ? 13.318 7.603 -13.049 1.00 97.19 101 TRP A N 1
ATOM 818 C CA . TRP A 1 101 ? 12.116 7.767 -12.239 1.00 97.19 101 TRP A CA 1
ATOM 819 C C . TRP A 1 101 ? 10.980 8.343 -13.084 1.00 97.19 101 TRP A C 1
ATOM 821 O O . TRP A 1 101 ? 11.183 9.276 -13.856 1.00 97.19 101 TRP A O 1
ATOM 831 N N . GLN A 1 102 ? 9.790 7.786 -12.901 1.00 96.62 102 GLN A N 1
ATOM 832 C CA . GLN A 1 102 ? 8.545 8.245 -13.497 1.00 96.62 102 GLN A CA 1
ATOM 833 C C . GLN A 1 102 ? 7.590 8.649 -12.381 1.00 96.62 102 GLN A C 1
ATOM 835 O O . GLN A 1 102 ? 7.251 7.824 -11.528 1.00 96.62 102 GLN A O 1
ATOM 840 N N . ASP A 1 103 ? 7.163 9.906 -12.403 1.00 96.75 103 ASP A N 1
ATOM 841 C CA . ASP A 1 103 ? 6.244 10.474 -11.422 1.00 96.75 103 ASP A CA 1
ATOM 842 C C . ASP A 1 103 ? 4.783 10.244 -11.840 1.00 96.75 103 ASP A C 1
ATOM 844 O O . ASP A 1 103 ? 4.441 10.203 -13.021 1.00 96.75 103 ASP A O 1
ATOM 848 N N . SER A 1 104 ? 3.899 10.101 -10.855 1.00 95.56 104 SER A N 1
ATOM 849 C CA . SER A 1 104 ? 2.472 9.865 -11.056 1.00 95.56 104 SER A CA 1
ATOM 850 C C . SER A 1 104 ? 1.651 10.424 -9.897 1.00 95.56 104 SER A C 1
ATOM 852 O O . SER A 1 104 ? 2.060 10.380 -8.737 1.00 95.56 104 SER A O 1
ATOM 854 N N . ALA A 1 105 ? 0.446 10.907 -10.196 1.00 94.88 105 ALA A N 1
ATOM 855 C CA . ALA A 1 105 ? -0.530 11.322 -9.184 1.00 94.88 105 ALA A CA 1
ATOM 856 C C . ALA A 1 105 ? -1.270 10.133 -8.538 1.00 94.88 105 ALA A C 1
ATOM 858 O O . ALA A 1 105 ? -2.055 10.312 -7.614 1.00 94.88 105 ALA A O 1
ATOM 859 N N . ALA A 1 106 ? -1.047 8.909 -9.023 1.00 94.88 106 ALA A N 1
ATOM 860 C CA . ALA A 1 106 ? -1.679 7.704 -8.500 1.00 94.88 106 ALA A CA 1
ATOM 861 C C . ALA A 1 106 ? -0.673 6.559 -8.370 1.00 94.88 106 ALA A C 1
ATOM 863 O O . ALA A 1 106 ? 0.304 6.491 -9.117 1.00 94.88 106 ALA A O 1
ATOM 864 N N . LEU A 1 107 ? -0.953 5.616 -7.467 1.00 96.75 107 LEU A N 1
ATOM 865 C CA . LEU A 1 107 ? -0.153 4.404 -7.294 1.00 96.75 107 LEU A CA 1
ATOM 866 C C . LEU A 1 107 ? -0.410 3.415 -8.441 1.00 96.75 107 LEU A C 1
ATOM 868 O O . LEU A 1 107 ? -1.125 2.419 -8.304 1.00 96.75 107 LEU A O 1
ATOM 872 N N . ARG A 1 108 ? 0.160 3.739 -9.599 1.00 95.69 108 ARG A N 1
ATOM 873 C CA . ARG A 1 108 ? 0.127 2.945 -10.823 1.00 95.69 108 ARG A CA 1
ATOM 874 C C . ARG A 1 108 ? 1.479 3.011 -11.517 1.00 95.69 108 ARG A C 1
ATOM 876 O O . ARG A 1 108 ? 2.082 4.081 -11.568 1.00 95.69 108 ARG A O 1
ATOM 883 N N . VAL A 1 109 ? 1.915 1.886 -12.064 1.00 95.94 109 VAL A N 1
ATOM 884 C CA . VAL A 1 109 ? 3.166 1.771 -12.813 1.00 95.94 109 VAL A CA 1
ATOM 885 C C . VAL A 1 109 ? 2.873 1.081 -14.134 1.00 95.94 109 VAL A C 1
ATOM 887 O O . VAL A 1 109 ? 2.404 -0.056 -14.149 1.00 95.94 109 VAL A O 1
ATOM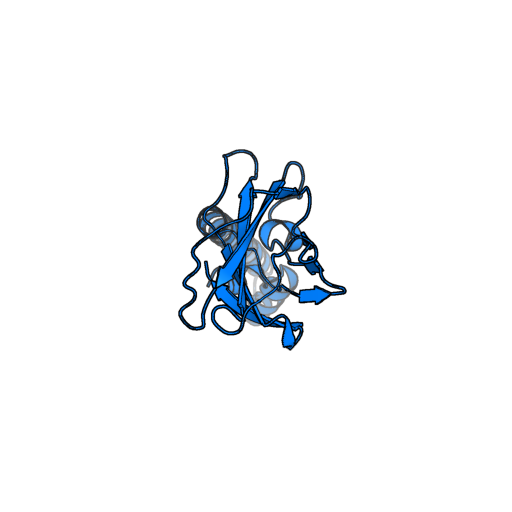 890 N N . ASP A 1 110 ? 3.119 1.779 -15.237 1.00 93.56 110 ASP A N 1
ATOM 891 C CA . ASP A 1 110 ? 3.027 1.194 -16.570 1.00 93.56 110 ASP A CA 1
ATOM 892 C C . ASP A 1 110 ? 4.242 0.293 -16.797 1.00 93.56 110 ASP A C 1
ATOM 894 O O . ASP A 1 110 ? 5.377 0.753 -16.719 1.00 93.56 110 ASP A O 1
ATOM 898 N N . LEU A 1 111 ? 4.023 -0.998 -17.032 1.00 91.94 111 LEU A N 1
ATOM 899 C CA . LEU A 1 111 ? 5.107 -1.949 -17.272 1.00 91.94 111 LEU A CA 1
ATOM 900 C C . LEU A 1 111 ? 5.443 -2.074 -18.759 1.00 91.94 111 LEU A C 1
ATOM 902 O O . LEU A 1 111 ? 6.396 -2.762 -19.102 1.00 91.94 111 LEU A O 1
ATOM 906 N N . ARG A 1 112 ? 4.713 -1.403 -19.657 1.00 87.69 112 ARG A N 1
ATOM 907 C CA . ARG A 1 112 ? 5.017 -1.406 -21.099 1.00 87.69 112 ARG A CA 1
ATOM 908 C C . ARG A 1 112 ? 6.283 -0.616 -21.426 1.00 87.69 112 ARG A C 1
ATOM 910 O O . ARG A 1 112 ? 6.870 -0.825 -22.479 1.00 87.69 112 ARG A O 1
ATOM 917 N N . CYS A 1 113 ? 6.720 0.260 -20.521 1.00 84.44 113 CYS A N 1
ATOM 918 C CA . CYS A 1 113 ? 8.019 0.927 -20.601 1.00 84.44 113 CYS A CA 1
ATOM 919 C C . CYS A 1 113 ? 9.159 0.109 -19.964 1.00 84.44 113 CYS A C 1
ATOM 921 O O . CYS A 1 113 ? 10.292 0.590 -19.896 1.00 84.44 113 CYS A O 1
ATOM 923 N N . ALA A 1 114 ? 8.883 -1.115 -19.492 1.00 88.38 114 ALA A N 1
ATOM 924 C CA . ALA A 1 114 ? 9.912 -2.015 -18.998 1.00 88.38 114 ALA A CA 1
ATOM 925 C C . ALA A 1 114 ? 10.819 -2.496 -20.142 1.00 88.38 114 ALA A C 1
ATOM 927 O O . ALA A 1 114 ? 10.329 -2.787 -21.237 1.00 88.38 114 ALA A O 1
ATOM 928 N N . PRO A 1 115 ? 12.124 -2.675 -19.883 1.00 86.25 115 PRO A N 1
ATOM 929 C CA . PRO A 1 115 ? 12.972 -3.455 -20.772 1.00 86.25 115 PRO A CA 1
ATOM 930 C C . PRO A 1 115 ? 12.417 -4.884 -20.939 1.00 86.25 115 PRO A C 1
ATOM 932 O O . PRO A 1 115 ? 11.841 -5.426 -19.988 1.00 86.25 115 PRO A O 1
ATOM 935 N N . PRO A 1 116 ? 12.597 -5.521 -22.108 1.00 87.12 116 PRO A N 1
ATOM 936 C CA . PRO A 1 116 ? 12.203 -6.912 -22.296 1.00 87.12 116 PRO A CA 1
ATOM 937 C C . PRO A 1 116 ? 13.034 -7.824 -21.385 1.00 87.12 116 PRO A C 1
ATOM 939 O O . PRO A 1 116 ? 14.253 -7.680 -21.301 1.00 87.12 116 PRO A O 1
ATOM 942 N N . VAL A 1 117 ? 12.376 -8.764 -20.701 1.00 89.44 117 VAL A N 1
ATOM 943 C CA . VAL A 1 117 ? 13.057 -9.743 -19.837 1.00 89.44 117 VAL A CA 1
ATOM 944 C C . VAL A 1 117 ? 14.014 -10.628 -20.635 1.00 89.44 117 VAL A C 1
ATOM 946 O O . VAL A 1 117 ? 13.832 -10.845 -21.832 1.00 89.44 117 VAL A O 1
ATOM 949 N N . THR A 1 118 ? 15.026 -11.166 -19.956 1.00 89.81 118 THR A N 1
ATOM 950 C CA . THR A 1 118 ? 16.007 -12.092 -20.545 1.00 89.81 118 THR A CA 1
ATOM 951 C C . THR A 1 118 ? 16.075 -13.376 -19.729 1.00 89.81 118 THR A C 1
ATOM 953 O O . THR A 1 118 ? 15.666 -13.387 -18.570 1.00 89.81 118 THR A O 1
ATOM 956 N N . ASP A 1 119 ? 16.669 -14.437 -20.275 1.00 89.56 119 ASP A N 1
ATOM 957 C CA . ASP A 1 119 ? 16.849 -15.700 -19.540 1.00 89.56 119 ASP A CA 1
ATOM 958 C C . ASP A 1 119 ? 17.659 -15.524 -18.246 1.00 89.56 119 ASP A C 1
ATOM 960 O O . ASP A 1 119 ? 17.422 -16.210 -17.254 1.00 89.56 119 ASP A O 1
ATOM 964 N N . ARG A 1 120 ? 18.605 -14.573 -18.231 1.00 91.00 120 ARG A N 1
ATOM 965 C CA . ARG A 1 120 ? 19.413 -14.255 -17.041 1.00 91.00 120 ARG A CA 1
ATOM 966 C C . ARG A 1 120 ? 18.670 -13.384 -16.033 1.00 91.00 120 ARG A C 1
ATOM 968 O O . ARG A 1 120 ? 18.962 -13.451 -14.844 1.00 91.00 120 ARG A O 1
ATOM 975 N N . GLN A 1 121 ? 17.743 -12.555 -16.501 1.00 92.62 121 GLN A N 1
ATOM 976 C CA . GLN A 1 121 ? 16.960 -11.643 -15.671 1.00 92.62 121 GLN A CA 1
ATOM 977 C C . GLN A 1 121 ? 15.476 -11.758 -16.043 1.00 92.62 121 GLN A C 1
ATOM 979 O O . GLN A 1 121 ? 14.933 -10.883 -16.730 1.00 92.62 121 GLN A O 1
ATOM 984 N N . PRO A 1 122 ? 14.825 -12.863 -15.635 1.00 93.38 122 PRO A N 1
ATOM 985 C CA . PRO A 1 122 ? 13.461 -13.170 -16.051 1.00 93.38 122 PRO A CA 1
ATOM 986 C C . PRO A 1 122 ? 12.403 -12.405 -15.241 1.00 93.38 122 PRO A C 1
ATOM 988 O O . PRO A 1 122 ? 11.208 -12.534 -15.513 1.00 93.38 122 PRO A O 1
ATOM 991 N N . PHE A 1 123 ? 12.814 -11.623 -14.238 1.00 95.06 123 PHE A N 1
ATOM 992 C CA . PHE A 1 123 ? 11.920 -10.884 -13.354 1.00 95.06 123 PHE A CA 1
ATOM 993 C C . PHE A 1 123 ? 12.052 -9.377 -13.543 1.00 95.06 123 PHE A C 1
ATOM 995 O O . PHE A 1 123 ? 13.096 -8.856 -13.936 1.00 95.06 123 PHE A O 1
ATOM 1002 N N . LEU A 1 124 ? 10.984 -8.670 -13.184 1.00 95.69 124 LEU A N 1
ATOM 1003 C CA . LEU A 1 124 ? 10.958 -7.218 -13.123 1.00 95.69 124 LEU A CA 1
ATOM 1004 C C . LEU A 1 124 ? 10.875 -6.764 -11.667 1.00 95.69 124 LEU A C 1
ATOM 1006 O O . LEU A 1 124 ? 9.971 -7.172 -10.939 1.00 95.69 124 LEU A O 1
ATOM 1010 N N . ALA A 1 125 ? 11.795 -5.899 -11.257 1.00 96.56 125 ALA A N 1
ATOM 1011 C CA . ALA A 1 125 ? 11.710 -5.146 -10.019 1.00 96.56 125 ALA A CA 1
ATOM 1012 C C . ALA A 1 125 ? 11.113 -3.765 -10.298 1.00 96.56 125 ALA A C 1
ATOM 1014 O O . ALA A 1 125 ? 11.565 -3.036 -11.180 1.00 96.56 125 ALA A O 1
ATOM 1015 N N . VAL A 1 126 ? 10.108 -3.404 -9.511 1.00 96.88 126 VAL A N 1
ATOM 1016 C CA . VAL A 1 126 ? 9.464 -2.095 -9.515 1.00 96.88 126 VAL A CA 1
ATOM 1017 C C . VAL A 1 126 ? 9.782 -1.440 -8.187 1.00 96.88 126 VAL A C 1
ATOM 1019 O O . VAL A 1 126 ? 9.306 -1.888 -7.147 1.00 96.88 126 VAL A O 1
ATOM 1022 N N . GLU A 1 127 ? 10.593 -0.393 -8.211 1.00 97.25 127 GLU A N 1
ATOM 1023 C CA . GLU A 1 127 ? 10.846 0.432 -7.037 1.00 97.25 127 GLU A CA 1
ATOM 1024 C C . GLU A 1 127 ? 9.858 1.591 -7.018 1.00 97.25 127 GLU A C 1
ATOM 1026 O O . GLU A 1 127 ? 9.675 2.256 -8.034 1.00 97.25 127 GLU A O 1
ATOM 1031 N N . MET A 1 128 ? 9.226 1.836 -5.872 1.00 97.88 128 MET A N 1
ATOM 1032 C CA . MET A 1 128 ? 8.206 2.865 -5.699 1.00 97.88 128 MET A CA 1
ATOM 1033 C C . MET A 1 128 ? 8.468 3.696 -4.456 1.00 97.88 128 MET A C 1
ATOM 1035 O O . MET A 1 128 ? 8.871 3.177 -3.416 1.00 97.88 128 MET A O 1
ATOM 1039 N N . GLN A 1 129 ? 8.162 4.984 -4.545 1.00 97.44 129 GLN A N 1
ATOM 1040 C CA . GLN A 1 129 ? 8.175 5.902 -3.414 1.00 97.44 129 GLN A CA 1
ATOM 1041 C C . GLN A 1 129 ? 6.948 6.804 -3.464 1.00 97.44 129 GLN A C 1
ATOM 1043 O O . GLN A 1 129 ? 6.347 7.012 -4.519 1.00 97.44 129 GLN A O 1
ATOM 1048 N N . VAL A 1 130 ? 6.581 7.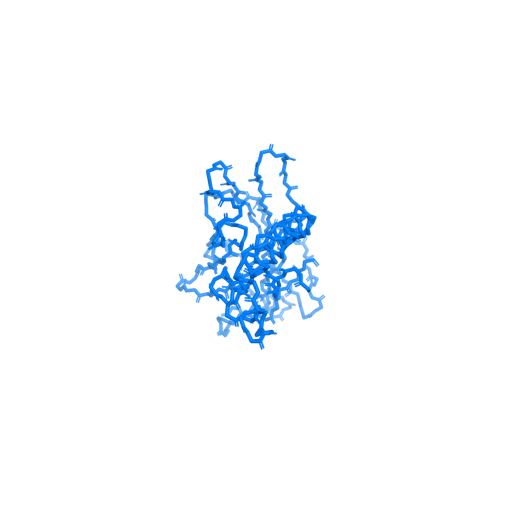344 -2.308 1.00 97.25 130 VAL A N 1
ATOM 1049 C CA . VAL A 1 130 ? 5.466 8.278 -2.154 1.00 97.25 130 VAL A CA 1
ATOM 1050 C C . VAL A 1 130 ? 5.952 9.540 -1.454 1.00 97.25 130 VAL A C 1
ATOM 1052 O O . VAL A 1 130 ? 6.759 9.471 -0.531 1.00 97.25 130 VAL A O 1
ATOM 1055 N N . ASN A 1 131 ? 5.468 10.691 -1.897 1.00 96.25 131 ASN A N 1
ATOM 1056 C CA . ASN A 1 131 ? 5.719 11.995 -1.308 1.00 96.25 131 ASN A CA 1
ATOM 1057 C C . ASN A 1 131 ? 4.383 12.613 -0.899 1.00 96.25 131 ASN A C 1
ATOM 1059 O O . ASN A 1 131 ? 3.438 12.637 -1.687 1.00 96.25 131 ASN A O 1
ATOM 1063 N N . ARG A 1 132 ? 4.316 13.079 0.349 1.00 93.25 132 ARG A N 1
ATOM 1064 C CA . ARG A 1 132 ? 3.119 13.677 0.963 1.00 93.25 132 ARG A CA 1
ATOM 1065 C C . ARG A 1 132 ? 3.335 15.132 1.402 1.00 93.25 132 ARG A C 1
ATOM 1067 O O . ARG A 1 132 ? 2.598 15.622 2.240 1.00 93.25 132 ARG A O 1
ATOM 1074 N N . GLY A 1 133 ? 4.364 15.795 0.874 1.00 91.50 133 GLY A N 1
ATOM 1075 C CA . GLY A 1 133 ? 4.781 17.153 1.245 1.00 91.50 133 GLY A CA 1
ATOM 1076 C C . GLY A 1 133 ? 6.207 17.208 1.796 1.00 91.50 133 GLY A C 1
ATOM 1077 O O . GLY A 1 133 ? 6.964 18.099 1.429 1.00 91.50 133 GLY A O 1
ATOM 1078 N N . ASP A 1 134 ? 6.616 16.192 2.560 1.00 89.56 134 ASP A N 1
ATOM 1079 C CA . ASP A 1 134 ? 7.880 16.193 3.321 1.00 89.56 134 ASP A CA 1
ATOM 1080 C C . ASP A 1 134 ? 9.031 15.441 2.626 1.00 89.56 134 ASP A C 1
ATOM 1082 O O . ASP A 1 134 ? 9.962 14.946 3.260 1.00 89.56 134 ASP A O 1
ATOM 1086 N N . GLY A 1 135 ? 8.962 15.316 1.299 1.00 93.62 135 GLY A N 1
ATOM 1087 C CA . GLY A 1 135 ? 9.933 14.562 0.507 1.00 93.62 135 GLY A CA 1
ATOM 1088 C C . GLY A 1 135 ? 9.511 13.118 0.228 1.00 93.62 135 GLY A C 1
ATOM 1089 O O . GLY A 1 135 ? 8.388 12.696 0.507 1.00 93.62 135 GLY A O 1
ATOM 1090 N N . TRP A 1 136 ? 10.401 12.367 -0.419 1.00 96.00 136 TRP A N 1
ATOM 1091 C CA . TRP A 1 136 ? 10.126 10.995 -0.848 1.00 96.00 136 TRP A CA 1
ATOM 1092 C C . TRP A 1 136 ? 10.341 9.997 0.290 1.00 96.00 136 TRP A C 1
ATOM 1094 O O . TRP A 1 136 ? 11.359 10.033 0.977 1.00 96.00 136 TRP A O 1
ATOM 1104 N N . SER A 1 137 ? 9.390 9.079 0.458 1.00 95.06 137 SER A N 1
ATOM 1105 C CA . SER A 1 137 ? 9.478 7.982 1.418 1.00 95.06 137 SER A CA 1
ATOM 1106 C C . SER A 1 137 ? 10.650 7.040 1.130 1.00 95.06 137 SER A C 1
ATOM 1108 O O . SER A 1 137 ? 11.231 7.041 0.043 1.00 95.06 137 SER A O 1
ATOM 1110 N N . ARG A 1 138 ? 10.902 6.117 2.067 1.00 94.75 138 ARG A N 1
ATOM 1111 C CA . ARG A 1 138 ? 11.641 4.880 1.768 1.00 94.75 138 ARG A CA 1
ATOM 1112 C C . ARG A 1 138 ? 11.008 4.129 0.594 1.00 94.75 138 ARG A C 1
ATOM 1114 O O . ARG A 1 138 ? 9.829 4.322 0.283 1.00 94.75 138 ARG A O 1
ATOM 1121 N N . SER A 1 139 ? 11.795 3.274 -0.041 1.00 95.88 139 SER A N 1
ATOM 1122 C CA . SER A 1 139 ? 11.353 2.501 -1.195 1.00 95.88 139 SER A CA 1
ATOM 1123 C C . SER A 1 139 ? 10.475 1.318 -0.798 1.00 95.88 139 SER A C 1
ATOM 1125 O O . SER A 1 139 ? 10.733 0.629 0.184 1.00 95.88 139 SER A O 1
ATOM 1127 N N . VAL A 1 140 ? 9.441 1.078 -1.599 1.00 96.62 140 VAL A N 1
ATOM 1128 C CA . VAL A 1 140 ? 8.693 -0.179 -1.645 1.00 96.62 140 VAL A CA 1
ATOM 1129 C C . VAL A 1 140 ? 9.059 -0.861 -2.944 1.00 96.62 140 VAL A C 1
ATOM 1131 O O . VAL A 1 140 ? 8.988 -0.235 -4.000 1.00 96.62 140 VAL A O 1
ATOM 1134 N N . TRP A 1 141 ? 9.406 -2.139 -2.882 1.00 96.38 141 TRP A N 1
ATOM 1135 C CA . TRP A 1 141 ? 9.694 -2.915 -4.079 1.00 96.38 141 TRP A CA 1
ATOM 1136 C C . TRP A 1 141 ? 8.589 -3.925 -4.339 1.00 96.38 141 TRP A C 1
ATOM 1138 O O . TRP A 1 141 ? 8.140 -4.611 -3.422 1.00 96.38 141 TRP A O 1
ATOM 1148 N N . ALA A 1 142 ? 8.170 -4.035 -5.594 1.00 96.62 142 ALA A N 1
ATOM 1149 C CA . ALA A 1 142 ? 7.345 -5.125 -6.090 1.00 96.62 142 ALA A CA 1
ATOM 1150 C C . ALA A 1 142 ? 8.142 -5.911 -7.132 1.00 96.62 142 ALA A C 1
ATOM 1152 O O . ALA A 1 142 ? 8.764 -5.326 -8.014 1.00 96.62 142 ALA A O 1
ATOM 1153 N N . TYR A 1 143 ? 8.120 -7.233 -7.027 1.00 95.94 143 TYR A N 1
ATOM 1154 C CA . TYR A 1 143 ? 8.794 -8.133 -7.956 1.00 95.94 143 TYR A CA 1
ATOM 1155 C C . TYR A 1 143 ? 7.750 -8.891 -8.753 1.00 95.94 143 TYR A C 1
ATOM 1157 O O . TYR A 1 143 ? 6.825 -9.456 -8.169 1.00 95.94 143 TYR A O 1
ATOM 1165 N N . LEU A 1 144 ? 7.894 -8.911 -10.071 1.00 95.00 144 LEU A N 1
ATOM 1166 C CA . LEU A 1 144 ? 6.957 -9.543 -10.989 1.00 95.00 144 LEU A CA 1
ATOM 1167 C C . LEU A 1 144 ? 7.672 -10.566 -11.861 1.00 95.00 144 LEU A C 1
ATOM 1169 O O . LEU A 1 144 ? 8.846 -10.402 -12.184 1.00 95.00 144 LEU A O 1
ATOM 1173 N N . ALA A 1 145 ? 6.932 -11.590 -12.274 1.00 92.50 145 ALA A N 1
ATOM 1174 C CA . ALA A 1 145 ? 7.336 -12.561 -13.281 1.00 92.50 145 ALA A CA 1
ATOM 1175 C C . ALA A 1 145 ? 6.509 -12.320 -14.557 1.00 92.50 145 ALA A C 1
ATOM 1177 O O . ALA A 1 145 ? 5.408 -12.877 -14.662 1.00 92.50 145 ALA A O 1
ATOM 1178 N N . PRO A 1 146 ? 6.995 -11.504 -15.518 1.00 84.62 146 PRO A N 1
ATOM 1179 C CA . PRO A 1 146 ? 6.214 -11.078 -16.682 1.00 84.62 146 PRO A CA 1
ATOM 1180 C C . PRO A 1 146 ? 5.669 -12.237 -17.515 1.00 84.62 146 PRO A C 1
ATOM 1182 O O . PRO A 1 146 ? 4.513 -12.187 -17.916 1.00 84.62 146 PRO A O 1
ATOM 1185 N N . ALA A 1 147 ? 6.439 -13.322 -17.665 1.00 84.12 147 ALA A N 1
ATOM 1186 C CA . ALA A 1 147 ? 6.017 -14.527 -18.387 1.00 84.12 147 ALA A CA 1
ATOM 1187 C C . ALA A 1 147 ? 4.714 -15.148 -17.848 1.00 84.12 147 ALA A C 1
ATOM 1189 O O . ALA A 1 147 ? 3.956 -15.751 -18.597 1.00 84.12 147 ALA A O 1
ATOM 1190 N N . SER A 1 148 ? 4.446 -14.990 -16.549 1.00 85.88 148 SER A N 1
ATOM 1191 C CA . SER A 1 148 ? 3.226 -15.494 -15.903 1.00 85.88 148 SER A CA 1
ATOM 1192 C C . SER A 1 148 ? 2.224 -14.394 -15.547 1.00 85.88 148 SER A C 1
ATOM 1194 O O . SER A 1 148 ? 1.134 -14.693 -15.066 1.00 85.88 148 SER A O 1
ATOM 1196 N N . GLY A 1 149 ? 2.602 -13.121 -15.700 1.00 83.62 149 GLY A N 1
ATOM 1197 C CA . GLY A 1 149 ? 1.823 -11.980 -15.218 1.00 83.62 149 GLY A CA 1
ATOM 1198 C C . GLY A 1 149 ? 1.636 -11.936 -13.693 1.00 83.62 149 GLY A C 1
ATOM 1199 O O . GLY A 1 149 ? 0.723 -11.274 -13.203 1.00 83.62 149 GLY A O 1
ATOM 1200 N N . ARG A 1 150 ? 2.459 -12.651 -12.912 1.00 89.31 150 ARG A N 1
ATOM 1201 C CA . ARG A 1 150 ? 2.276 -12.762 -11.456 1.00 89.31 150 ARG A CA 1
ATOM 1202 C C . ARG A 1 150 ? 3.168 -11.801 -10.686 1.00 89.31 150 ARG A C 1
ATOM 1204 O O . ARG A 1 150 ? 4.350 -11.641 -10.987 1.00 89.31 150 ARG A O 1
ATOM 1211 N N . LEU A 1 151 ? 2.603 -11.233 -9.625 1.00 92.56 151 LEU A N 1
ATOM 1212 C CA . LEU A 1 151 ? 3.359 -10.612 -8.544 1.00 92.56 151 LEU A CA 1
ATOM 1213 C C . LEU A 1 151 ? 4.005 -11.720 -7.700 1.00 92.56 151 LEU A C 1
ATOM 1215 O O . LEU A 1 151 ? 3.312 -12.591 -7.176 1.00 92.56 151 LEU A O 1
ATOM 1219 N N . VAL A 1 152 ? 5.328 -11.687 -7.587 1.00 93.19 152 VAL A N 1
ATOM 1220 C CA . VAL A 1 152 ? 6.143 -12.678 -6.873 1.00 93.19 152 VAL A CA 1
ATOM 1221 C C . VAL A 1 152 ? 6.325 -12.275 -5.413 1.00 93.19 152 VAL A C 1
ATOM 1223 O O . VAL A 1 152 ? 6.184 -13.102 -4.517 1.00 93.19 152 VAL A O 1
ATOM 1226 N N . ALA A 1 153 ? 6.645 -11.005 -5.161 1.00 93.62 153 ALA A N 1
ATOM 1227 C CA . ALA A 1 153 ? 6.903 -10.510 -3.814 1.00 93.62 153 ALA A CA 1
ATOM 1228 C C . ALA A 1 153 ? 6.720 -8.994 -3.715 1.00 93.62 153 ALA A C 1
ATOM 1230 O O . ALA A 1 153 ? 6.838 -8.274 -4.706 1.00 93.62 153 ALA A O 1
ATOM 1231 N N . VAL A 1 154 ? 6.499 -8.514 -2.489 1.00 93.50 154 VAL A N 1
ATOM 1232 C CA . VAL A 1 154 ? 6.532 -7.088 -2.139 1.00 93.50 154 VAL A CA 1
ATOM 1233 C C . VAL A 1 154 ? 7.397 -6.909 -0.894 1.00 93.50 154 VAL A C 1
ATOM 1235 O O . VAL A 1 154 ? 7.138 -7.555 0.123 1.00 93.50 154 VAL A O 1
ATOM 1238 N N . THR A 1 155 ? 8.396 -6.030 -0.949 1.00 93.31 155 THR A N 1
ATOM 1239 C CA . THR A 1 155 ? 9.307 -5.726 0.170 1.00 93.31 155 THR A CA 1
ATOM 1240 C C . THR A 1 155 ? 9.284 -4.239 0.519 1.00 93.31 155 THR A C 1
ATOM 1242 O O . THR A 1 155 ? 8.925 -3.400 -0.308 1.00 93.31 155 THR A O 1
ATOM 1245 N N . ARG A 1 156 ? 9.578 -3.921 1.784 1.00 87.00 156 ARG A N 1
ATOM 1246 C CA . ARG A 1 156 ? 9.481 -2.586 2.390 1.00 87.00 156 ARG A CA 1
ATOM 1247 C C . ARG A 1 156 ? 10.551 -2.424 3.458 1.00 87.00 156 ARG A C 1
ATOM 1249 O O . ARG A 1 156 ? 10.901 -3.476 4.038 1.00 87.00 156 ARG A O 1
#

Sequence (156 aa):
AAKVLAQFTEAQIRAAVEQGRYQDPRAVDYLVRTLRGRQEKLVRYWFAQVPPLDFFQLRDGVLVGQDLLVTRGYHDGQGVRYRSRLSLVDAERKGTLWTAWQDSAALRVDLRCAPPVTDRQPFLAVEMQVNRGDGWSRSVWAYLAPASGRLVAVTR